Protein AF-A0A3L6JPV0-F1 (afdb_monomer_lite)

Foldseek 3Di:
DVLLVVLQVQLVVLCVLLCCLVPPQVPPDPVSPVVSVVSNVSSVVSNVSSVVSNVDPPPPDPPVQQFDPQCNQQCDDPNHGDPQCRSRRGHDPDD

Structure (mmCIF, N/CA/C/O backbone):
data_AF-A0A3L6JPV0-F1
#
_entry.id   AF-A0A3L6JPV0-F1
#
loop_
_atom_site.group_PDB
_atom_site.id
_atom_site.type_symbol
_atom_site.label_atom_id
_atom_site.label_alt_id
_atom_site.label_comp_id
_atom_site.label_asym_id
_atom_site.label_entity_id
_atom_site.label_seq_id
_atom_site.pdbx_PDB_ins_code
_atom_site.Cartn_x
_atom_site.Cartn_y
_atom_site.Cartn_z
_atom_site.occupancy
_atom_site.B_iso_or_equiv
_atom_site.auth_seq_id
_atom_site.auth_comp_id
_atom_site.auth_asym_id
_atom_site.auth_atom_id
_atom_site.pdbx_PDB_model_num
ATOM 1 N N . MET A 1 1 ? -2.204 13.011 10.128 1.00 52.56 1 MET A N 1
ATOM 2 C CA . MET A 1 1 ? -2.091 13.815 8.886 1.00 52.56 1 MET A CA 1
ATOM 3 C C . MET A 1 1 ? -0.752 13.610 8.165 1.00 52.56 1 MET A C 1
ATOM 5 O O . MET A 1 1 ? -0.749 13.571 6.943 1.00 52.56 1 MET A O 1
ATOM 9 N N . GLU A 1 2 ? 0.370 13.414 8.871 1.00 60.75 2 GLU A N 1
ATOM 10 C CA . GLU A 1 2 ? 1.693 13.179 8.249 1.00 60.75 2 GLU A CA 1
ATOM 11 C C . GLU A 1 2 ? 1.818 11.840 7.498 1.00 60.75 2 GLU A C 1
ATOM 13 O O . GLU A 1 2 ? 2.358 11.808 6.397 1.00 60.75 2 GLU A O 1
ATOM 18 N N . ARG A 1 3 ? 1.229 10.749 8.013 1.00 61.00 3 ARG A N 1
ATOM 19 C CA . ARG A 1 3 ? 1.242 9.426 7.346 1.00 61.00 3 ARG A CA 1
ATOM 20 C C . ARG A 1 3 ? 0.523 9.414 5.990 1.00 61.00 3 ARG A C 1
ATOM 22 O O . ARG A 1 3 ? 0.958 8.735 5.066 1.00 61.00 3 ARG A O 1
ATOM 29 N N . LEU A 1 4 ? -0.534 10.219 5.853 1.00 60.22 4 LEU A N 1
ATOM 30 C CA . LEU A 1 4 ? -1.277 10.370 4.599 1.00 60.22 4 LEU A CA 1
ATOM 31 C C . LEU A 1 4 ? -0.417 11.057 3.524 1.00 60.22 4 LEU A C 1
ATOM 33 O O . LEU A 1 4 ? -0.418 10.635 2.372 1.00 60.22 4 LEU A O 1
ATOM 37 N N . LYS A 1 5 ? 0.367 12.074 3.915 1.00 67.62 5 LYS A N 1
ATOM 38 C CA . LYS A 1 5 ? 1.311 12.764 3.020 1.00 67.62 5 LYS A CA 1
ATOM 39 C C . LYS A 1 5 ? 2.435 11.832 2.560 1.00 67.62 5 LYS A C 1
ATOM 41 O O . LYS A 1 5 ? 2.820 11.879 1.397 1.00 67.62 5 LYS A O 1
ATOM 46 N N . ILE A 1 6 ? 2.907 10.953 3.446 1.00 69.62 6 ILE A N 1
ATOM 47 C CA . ILE A 1 6 ? 3.928 9.944 3.130 1.00 69.62 6 ILE A CA 1
ATOM 48 C C . ILE A 1 6 ? 3.389 8.902 2.141 1.00 69.62 6 ILE A C 1
ATOM 50 O O . ILE A 1 6 ? 4.040 8.644 1.134 1.00 69.62 6 ILE A O 1
ATOM 54 N N . GLY A 1 7 ? 2.189 8.353 2.369 1.00 69.88 7 GLY A N 1
ATOM 55 C CA . GLY A 1 7 ? 1.576 7.380 1.452 1.00 69.88 7 GLY A CA 1
ATOM 56 C C . GLY A 1 7 ? 1.313 7.955 0.056 1.00 69.88 7 GLY A C 1
ATOM 57 O O . GLY A 1 7 ? 1.596 7.305 -0.950 1.0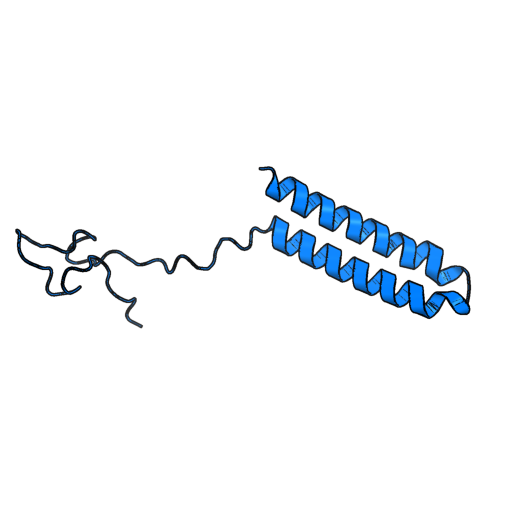0 69.88 7 GLY A O 1
ATOM 58 N N . PHE A 1 8 ? 0.846 9.205 -0.009 1.00 76.12 8 PHE A N 1
ATOM 59 C CA . PHE A 1 8 ? 0.615 9.899 -1.277 1.00 76.12 8 PHE A CA 1
ATOM 60 C C . PHE A 1 8 ? 1.928 10.214 -2.017 1.00 76.12 8 PHE A C 1
ATOM 62 O O . PHE A 1 8 ? 2.014 10.032 -3.230 1.00 76.12 8 PHE A O 1
ATOM 69 N N . GLY A 1 9 ? 2.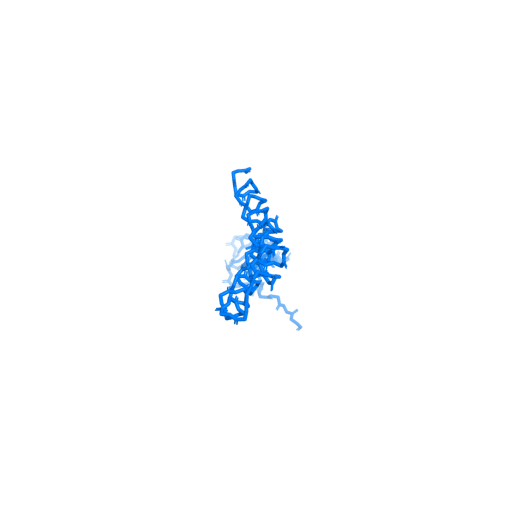975 10.615 -1.287 1.00 82.81 9 GLY A N 1
ATOM 70 C CA . GLY A 1 9 ? 4.308 10.848 -1.849 1.00 82.81 9 GLY A CA 1
ATOM 71 C C . GLY A 1 9 ? 4.958 9.575 -2.398 1.00 82.81 9 GLY A C 1
ATOM 72 O O . GLY A 1 9 ? 5.494 9.592 -3.504 1.00 82.81 9 GLY A O 1
ATOM 73 N N . LEU A 1 10 ? 4.856 8.456 -1.673 1.00 81.69 10 LEU A N 1
ATOM 74 C CA . LEU A 1 10 ? 5.433 7.172 -2.088 1.00 81.69 10 LEU A CA 1
ATOM 75 C C . LEU A 1 10 ? 4.794 6.646 -3.384 1.00 81.69 10 LEU A C 1
ATOM 77 O O . LEU A 1 10 ? 5.496 6.180 -4.281 1.00 81.69 10 LEU A O 1
ATOM 81 N N . GLY A 1 11 ? 3.469 6.784 -3.507 1.00 85.38 11 GLY A N 1
ATOM 82 C CA . GLY A 1 11 ? 2.743 6.429 -4.726 1.00 85.38 11 GLY A CA 1
ATOM 83 C C . GLY A 1 11 ? 3.139 7.300 -5.921 1.00 85.38 11 GLY A C 1
ATOM 84 O O . GLY A 1 11 ? 3.384 6.773 -7.004 1.00 85.38 11 GLY A O 1
ATOM 85 N N . PHE A 1 12 ? 3.272 8.617 -5.724 1.00 88.62 12 PHE A N 1
ATOM 86 C CA . PHE A 1 12 ? 3.682 9.541 -6.788 1.00 88.62 12 PHE A CA 1
ATOM 87 C C . PHE A 1 12 ? 5.091 9.232 -7.312 1.00 88.62 12 PHE A C 1
ATOM 89 O O . PHE A 1 12 ? 5.309 9.198 -8.523 1.00 88.62 12 PHE A O 1
ATOM 96 N N . ILE A 1 13 ? 6.030 8.928 -6.410 1.00 90.44 13 ILE A N 1
ATOM 97 C CA . ILE A 1 13 ? 7.387 8.492 -6.769 1.00 90.44 13 ILE A CA 1
ATOM 98 C C . ILE A 1 13 ? 7.337 7.191 -7.584 1.00 90.44 13 ILE A C 1
ATOM 100 O O . ILE A 1 13 ? 8.005 7.093 -8.611 1.00 90.44 13 ILE A O 1
ATOM 104 N N . GLY A 1 14 ? 6.511 6.221 -7.179 1.00 87.38 14 GLY A N 1
ATOM 105 C CA . GLY A 1 14 ? 6.329 4.963 -7.910 1.00 87.38 14 GLY A CA 1
ATOM 106 C C . GLY A 1 14 ? 5.826 5.157 -9.345 1.00 87.38 14 GLY A C 1
ATOM 107 O O . GLY A 1 14 ? 6.372 4.556 -10.271 1.00 87.38 14 GLY A O 1
ATOM 108 N N . VAL A 1 15 ? 4.847 6.046 -9.554 1.00 91.06 15 VAL A N 1
ATOM 109 C CA . VAL A 1 15 ? 4.347 6.400 -10.900 1.00 91.06 15 VAL A CA 1
ATOM 110 C C . VAL A 1 15 ? 5.452 7.018 -11.754 1.00 91.06 15 VAL A C 1
ATOM 112 O O . VAL A 1 15 ? 5.606 6.660 -12.921 1.00 91.06 15 VAL A O 1
ATOM 115 N N . LEU A 1 16 ? 6.249 7.914 -11.175 1.00 92.31 16 LEU A N 1
ATOM 116 C CA . LEU A 1 16 ? 7.328 8.601 -11.881 1.00 92.31 16 LEU A CA 1
ATOM 117 C C . LEU A 1 16 ? 8.417 7.611 -12.328 1.00 92.31 16 LEU A C 1
ATOM 119 O O . LEU A 1 16 ? 8.817 7.618 -13.491 1.00 92.31 16 LEU A O 1
ATOM 123 N N . VAL A 1 17 ? 8.824 6.693 -11.445 1.00 88.12 17 VAL A N 1
ATOM 124 C CA . VAL A 1 17 ? 9.785 5.616 -11.754 1.00 88.12 17 VAL A CA 1
ATOM 125 C C . VAL A 1 17 ? 9.253 4.679 -12.840 1.00 88.12 17 VAL A C 1
ATOM 127 O O . VAL A 1 17 ? 9.997 4.300 -13.749 1.00 88.12 17 VAL A O 1
ATOM 130 N N . PHE A 1 18 ? 7.966 4.332 -12.787 1.00 89.69 18 PHE A N 1
ATOM 131 C CA . PHE A 1 18 ? 7.332 3.476 -13.787 1.00 89.69 18 PHE A CA 1
ATOM 132 C C . PHE A 1 18 ? 7.316 4.133 -15.174 1.00 89.69 18 PHE A C 1
ATOM 134 O O . PHE A 1 18 ? 7.722 3.513 -16.156 1.00 89.69 18 PHE A O 1
ATOM 141 N N . LEU A 1 19 ? 6.919 5.408 -15.256 1.00 89.69 19 LEU A N 1
ATOM 142 C CA . LEU A 1 19 ? 6.886 6.157 -16.515 1.00 89.69 19 LEU A CA 1
ATOM 143 C C . LEU A 1 19 ? 8.282 6.340 -17.113 1.00 89.69 19 LEU A C 1
ATOM 145 O O . LEU A 1 19 ? 8.457 6.148 -18.313 1.00 89.69 19 LEU A O 1
ATOM 149 N N . VAL A 1 20 ? 9.286 6.650 -16.290 1.00 88.62 20 VAL A N 1
ATOM 150 C CA . VAL A 1 20 ? 10.684 6.741 -16.739 1.00 88.62 20 VAL A CA 1
ATOM 151 C C . VAL A 1 20 ? 11.170 5.392 -17.276 1.00 88.62 20 VAL A C 1
ATOM 153 O O . VAL A 1 20 ? 11.774 5.332 -18.345 1.00 88.62 20 VAL A O 1
ATOM 156 N N . SER A 1 21 ? 10.853 4.294 -16.590 1.00 84.44 21 SER A N 1
ATOM 157 C CA . SER A 1 21 ? 11.246 2.948 -17.031 1.00 84.44 21 SER A CA 1
ATOM 158 C C . SER A 1 21 ? 10.591 2.554 -18.362 1.00 84.44 21 SER A C 1
ATOM 160 O O . SER A 1 21 ? 11.247 1.943 -19.206 1.00 84.44 21 SER A O 1
ATOM 162 N N . LEU A 1 22 ? 9.328 2.940 -18.576 1.00 83.56 22 LEU A N 1
ATOM 163 C CA . LEU A 1 22 ? 8.554 2.613 -19.778 1.00 83.56 22 LEU A CA 1
ATOM 164 C C . LEU A 1 22 ? 8.928 3.487 -20.979 1.00 83.56 22 LEU A C 1
ATOM 166 O O . LEU A 1 22 ? 9.143 2.967 -22.067 1.00 83.56 22 LEU A O 1
ATOM 170 N N . PHE A 1 23 ? 9.020 4.803 -20.794 1.00 84.81 23 PHE A N 1
ATOM 171 C CA . PHE A 1 23 ? 9.189 5.746 -21.903 1.00 84.81 23 PHE A CA 1
ATOM 172 C C . PHE A 1 23 ? 10.639 6.134 -22.185 1.00 84.81 23 PHE A C 1
ATOM 174 O O . PHE A 1 23 ? 10.925 6.592 -23.286 1.00 84.81 23 PHE A O 1
ATOM 181 N N . ILE A 1 24 ? 11.551 5.977 -21.221 1.00 81.81 24 ILE A N 1
ATOM 182 C CA . ILE A 1 24 ? 12.962 6.351 -21.388 1.00 81.81 24 ILE A CA 1
ATOM 183 C C . ILE A 1 24 ? 13.824 5.095 -21.460 1.00 81.81 24 ILE A C 1
ATOM 185 O O . ILE A 1 24 ? 14.572 4.920 -22.409 1.00 81.81 24 ILE A O 1
ATOM 189 N N . VAL A 1 25 ? 13.708 4.174 -20.505 1.00 78.75 25 VAL A N 1
ATOM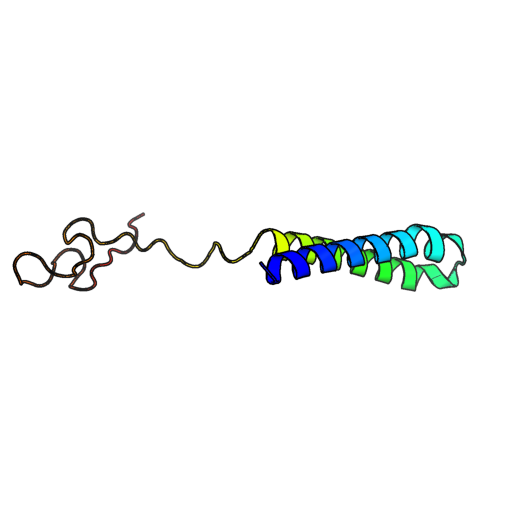 190 C CA . VAL A 1 25 ? 14.632 3.025 -20.448 1.00 78.75 25 VAL A CA 1
ATOM 191 C C . VAL A 1 25 ? 14.310 1.968 -21.515 1.00 78.75 25 VAL A C 1
ATOM 193 O O . VAL A 1 25 ? 15.225 1.433 -22.136 1.00 78.75 25 VAL A O 1
ATOM 196 N N . LEU A 1 26 ? 13.025 1.696 -21.767 1.00 77.12 26 LEU A N 1
ATOM 197 C CA . LEU A 1 26 ? 12.582 0.672 -22.721 1.00 77.12 26 LEU A CA 1
ATOM 198 C C . LEU A 1 26 ? 12.953 0.954 -24.197 1.00 77.12 26 LEU A C 1
ATOM 200 O O . LEU A 1 26 ? 13.390 0.020 -24.865 1.00 77.12 26 LEU A O 1
ATOM 204 N N . PRO A 1 27 ? 12.813 2.184 -24.741 1.00 78.19 27 PRO A N 1
ATOM 205 C CA . PRO A 1 27 ? 13.115 2.435 -26.154 1.00 78.19 27 PRO A CA 1
ATOM 206 C C . PRO A 1 27 ? 14.604 2.622 -26.471 1.00 78.19 27 PRO A C 1
ATOM 208 O O . PRO A 1 27 ? 14.952 2.682 -27.648 1.00 78.19 27 PRO A O 1
ATOM 211 N N . LEU A 1 28 ? 15.484 2.764 -25.469 1.00 72.06 28 LEU A N 1
ATOM 212 C CA . LEU A 1 28 ? 16.850 3.227 -25.723 1.00 72.06 28 LEU A CA 1
ATOM 213 C C . LEU A 1 28 ? 17.863 2.127 -26.079 1.00 72.06 28 LEU A C 1
ATOM 215 O O . LEU A 1 28 ? 18.800 2.449 -26.811 1.00 72.06 28 LEU A O 1
ATOM 219 N N . SER A 1 29 ? 17.762 0.871 -25.607 1.00 66.94 29 SER A N 1
ATOM 220 C CA . SER A 1 29 ? 18.686 -0.210 -26.044 1.00 66.94 29 SER A CA 1
ATOM 221 C C . SER A 1 29 ? 18.309 -1.629 -25.576 1.00 66.94 29 SER A C 1
ATOM 223 O O . SER A 1 29 ? 17.837 -1.811 -24.458 1.00 66.94 29 SER A O 1
ATOM 225 N N . GLU A 1 30 ? 18.682 -2.650 -26.362 1.00 70.50 30 GLU A N 1
ATOM 226 C CA . GLU A 1 30 ? 18.604 -4.091 -26.018 1.00 70.50 30 GLU A CA 1
ATOM 227 C C . GLU A 1 30 ? 19.291 -4.446 -24.676 1.00 70.50 30 GLU A C 1
ATOM 229 O O . GLU A 1 30 ? 18.844 -5.332 -23.951 1.00 70.50 30 GLU A O 1
ATOM 234 N N . LEU A 1 31 ? 20.346 -3.713 -24.280 1.00 71.50 31 LEU A N 1
ATOM 235 C CA . LEU A 1 31 ? 21.040 -3.916 -22.996 1.00 71.50 31 LEU A CA 1
ATOM 236 C C . LEU A 1 31 ? 20.255 -3.412 -21.769 1.00 71.50 31 LEU A C 1
ATOM 238 O O . LEU A 1 31 ? 20.584 -3.774 -20.639 1.00 71.50 31 LEU A O 1
ATOM 242 N N . TYR A 1 32 ? 19.234 -2.575 -21.969 1.00 77.50 32 TYR A N 1
ATOM 243 C CA . TYR A 1 32 ? 18.461 -1.952 -20.890 1.00 77.50 32 TYR A CA 1
ATOM 244 C C . TYR A 1 32 ? 17.123 -2.651 -20.612 1.00 77.50 32 TYR A C 1
ATOM 246 O O . TYR A 1 32 ? 16.370 -2.209 -19.742 1.00 77.50 32 TYR A O 1
ATOM 254 N N . TYR A 1 33 ? 16.850 -3.787 -21.261 1.00 80.56 33 TYR A N 1
ATOM 255 C CA . TYR A 1 33 ? 15.625 -4.555 -21.027 1.00 80.56 33 TYR A CA 1
ATOM 256 C C . TYR A 1 33 ? 15.513 -5.060 -19.577 1.00 80.56 33 TYR A C 1
ATOM 258 O O . TYR A 1 33 ? 14.498 -4.848 -18.916 1.00 80.56 33 TYR A O 1
ATOM 266 N N . VAL A 1 34 ? 16.583 -5.660 -19.040 1.00 83.25 34 VAL A N 1
ATOM 267 C CA . VAL A 1 34 ? 16.628 -6.177 -17.657 1.00 83.25 34 VAL A CA 1
ATOM 268 C C . VAL A 1 34 ? 16.429 -5.073 -16.604 1.00 83.25 34 VAL A C 1
ATOM 270 O O . VAL A 1 34 ? 15.551 -5.227 -15.751 1.00 83.25 34 VAL A O 1
ATOM 273 N N . PRO A 1 35 ? 17.173 -3.946 -16.631 1.00 81.88 35 PRO A N 1
ATOM 274 C CA . PRO A 1 35 ? 16.943 -2.864 -15.675 1.00 81.88 35 PRO A CA 1
ATOM 275 C C . PRO A 1 35 ? 15.586 -2.169 -15.869 1.00 81.88 35 PRO A C 1
ATOM 277 O O . PRO A 1 35 ? 14.998 -1.743 -14.876 1.00 81.88 35 PRO A O 1
ATOM 280 N N . SER A 1 36 ? 15.046 -2.099 -17.094 1.00 84.06 36 SER A N 1
ATOM 281 C CA . SER A 1 36 ? 13.686 -1.588 -17.332 1.00 84.06 36 SER A CA 1
ATOM 282 C C . SER A 1 36 ? 12.631 -2.468 -16.660 1.00 84.06 36 SER A C 1
ATOM 284 O O . SER A 1 36 ? 11.771 -1.954 -15.946 1.00 84.06 36 SER A O 1
ATOM 286 N N . LEU A 1 37 ? 12.738 -3.795 -16.800 1.00 85.25 37 LEU A N 1
ATOM 287 C CA . LEU A 1 37 ? 11.817 -4.748 -16.175 1.00 85.25 37 LEU A CA 1
ATOM 288 C C . LEU A 1 37 ? 11.816 -4.612 -14.644 1.00 85.25 37 LEU A C 1
ATOM 290 O O . LEU A 1 37 ? 10.762 -4.591 -14.006 1.00 85.25 37 LEU A O 1
ATOM 294 N N . LEU A 1 38 ? 13.006 -4.468 -14.056 1.00 88.94 38 LEU A N 1
ATOM 295 C CA . LEU A 1 38 ? 13.188 -4.300 -12.615 1.00 88.94 38 LEU A CA 1
ATOM 296 C C . LEU A 1 38 ? 12.630 -2.949 -12.136 1.00 88.94 38 LEU A C 1
ATOM 298 O O . LEU A 1 38 ? 11.960 -2.889 -11.105 1.00 88.94 38 LEU A O 1
ATOM 302 N N . GLY A 1 39 ? 12.826 -1.887 -12.922 1.00 87.75 39 GLY A N 1
ATOM 303 C CA . GLY A 1 39 ? 12.247 -0.565 -12.680 1.00 87.75 39 GLY A CA 1
ATOM 304 C C . GLY A 1 39 ? 10.719 -0.552 -12.762 1.00 87.75 39 GLY A C 1
ATOM 305 O O . GLY A 1 39 ? 10.061 0.010 -11.886 1.00 87.75 39 GLY A O 1
ATOM 306 N N . 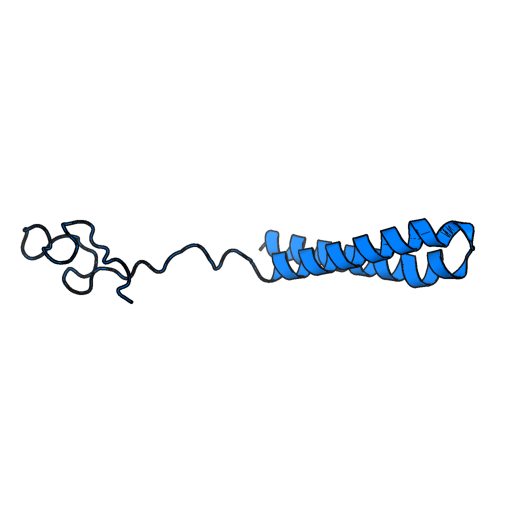MET A 1 40 ? 10.134 -1.232 -13.752 1.00 89.25 40 MET A N 1
ATOM 307 C CA . MET A 1 40 ? 8.682 -1.398 -13.869 1.00 89.25 40 MET A CA 1
ATOM 308 C C . MET A 1 40 ? 8.105 -2.148 -12.667 1.00 89.25 40 MET A C 1
ATOM 310 O O . MET A 1 40 ? 7.128 -1.693 -12.071 1.00 89.25 40 MET A O 1
ATOM 314 N N . PHE A 1 41 ? 8.731 -3.261 -12.272 1.00 92.25 41 PHE A N 1
ATOM 315 C CA . PHE A 1 41 ? 8.315 -4.031 -11.101 1.00 92.25 41 PHE A CA 1
ATOM 316 C C . PHE A 1 41 ? 8.381 -3.190 -9.821 1.00 92.25 41 PHE A C 1
ATOM 318 O O . PHE A 1 41 ? 7.397 -3.104 -9.085 1.00 92.25 41 PHE A O 1
ATOM 325 N N . ALA A 1 42 ? 9.501 -2.500 -9.591 1.00 89.94 42 ALA A N 1
ATOM 326 C CA . ALA A 1 42 ? 9.665 -1.607 -8.449 1.00 89.94 42 ALA A CA 1
ATOM 327 C C . ALA A 1 42 ? 8.621 -0.478 -8.449 1.00 89.94 42 ALA A C 1
ATOM 329 O O . ALA A 1 42 ? 8.041 -0.180 -7.406 1.00 89.94 42 ALA A O 1
ATOM 330 N N . GLY A 1 43 ? 8.326 0.105 -9.615 1.00 90.69 43 GLY A N 1
ATOM 331 C CA . GLY A 1 43 ? 7.292 1.127 -9.776 1.00 90.69 43 GLY A CA 1
ATOM 332 C C . GLY A 1 43 ? 5.910 0.631 -9.348 1.00 90.69 43 GLY A C 1
ATOM 333 O O . GLY A 1 43 ? 5.262 1.266 -8.517 1.00 90.69 43 GLY A O 1
ATOM 334 N N . VAL A 1 44 ? 5.481 -0.537 -9.835 1.00 92.06 44 VAL A N 1
ATOM 335 C CA . VAL A 1 44 ? 4.182 -1.136 -9.468 1.00 92.06 44 VAL A CA 1
ATOM 336 C C . VAL A 1 44 ? 4.111 -1.449 -7.972 1.00 92.06 44 VAL A C 1
ATOM 338 O O . VAL A 1 44 ? 3.104 -1.142 -7.332 1.00 92.06 44 VAL A O 1
ATOM 341 N N . VAL A 1 45 ? 5.181 -2.000 -7.391 1.00 92.25 45 VAL A N 1
ATOM 342 C CA . VAL A 1 45 ? 5.252 -2.284 -5.949 1.00 92.25 45 VAL A CA 1
ATOM 343 C C . VAL A 1 45 ? 5.133 -0.996 -5.132 1.00 92.25 45 VAL A C 1
ATOM 345 O O . VAL A 1 45 ? 4.342 -0.943 -4.192 1.00 92.25 45 VAL A O 1
ATOM 348 N N . LEU A 1 46 ? 5.848 0.069 -5.507 1.00 88.44 46 LEU A N 1
ATOM 349 C CA . LEU A 1 46 ? 5.768 1.366 -4.826 1.00 88.44 46 LEU A CA 1
ATOM 350 C C . LEU A 1 46 ? 4.371 1.991 -4.924 1.00 88.44 46 LEU A C 1
ATOM 352 O O . LEU A 1 46 ? 3.876 2.531 -3.934 1.00 88.44 46 LEU A O 1
ATOM 356 N N . ILE A 1 47 ? 3.706 1.877 -6.077 1.00 89.00 47 ILE A N 1
ATOM 357 C CA . ILE A 1 47 ? 2.321 2.340 -6.254 1.00 89.00 47 ILE A CA 1
ATOM 358 C C . ILE A 1 47 ? 1.378 1.553 -5.337 1.00 89.00 47 ILE A C 1
ATOM 360 O O . ILE A 1 47 ? 0.581 2.154 -4.615 1.00 89.00 47 ILE A O 1
ATOM 364 N N . ALA A 1 48 ? 1.487 0.222 -5.316 1.00 87.19 48 ALA A N 1
ATOM 365 C CA . ALA A 1 48 ? 0.659 -0.634 -4.469 1.00 87.19 48 ALA A CA 1
ATOM 366 C C . ALA A 1 48 ? 0.854 -0.322 -2.976 1.00 87.19 48 ALA A C 1
ATOM 368 O O . ALA A 1 48 ? -0.126 -0.181 -2.242 1.00 87.19 48 ALA A O 1
ATOM 369 N N . LEU A 1 49 ? 2.104 -0.135 -2.541 1.00 85.19 49 LEU A N 1
ATOM 370 C CA . LEU A 1 49 ? 2.436 0.268 -1.173 1.00 85.19 49 LEU A CA 1
ATOM 371 C C . LEU A 1 49 ? 1.891 1.663 -0.844 1.00 85.19 49 LEU A C 1
ATOM 373 O O . LEU A 1 49 ? 1.306 1.849 0.220 1.00 85.19 49 LEU A O 1
ATOM 377 N N . GLY A 1 50 ? 2.005 2.629 -1.758 1.00 85.94 50 GLY A N 1
ATOM 378 C CA . GLY A 1 50 ? 1.427 3.965 -1.587 1.00 85.94 50 GLY A CA 1
ATOM 379 C C . GLY A 1 50 ? -0.096 3.930 -1.414 1.00 85.94 50 GLY A C 1
ATOM 380 O O . GLY A 1 50 ? -0.647 4.586 -0.525 1.00 85.94 50 GLY A O 1
ATOM 381 N N . VAL A 1 51 ? -0.794 3.105 -2.201 1.00 83.12 51 VAL A N 1
ATOM 382 C CA . VAL A 1 51 ? -2.250 2.903 -2.079 1.00 83.12 51 VAL A CA 1
ATOM 383 C C . VAL A 1 51 ? -2.611 2.199 -0.769 1.00 83.12 51 VAL A C 1
ATOM 385 O O . VAL A 1 51 ? -3.549 2.618 -0.093 1.00 83.12 51 VAL A O 1
ATOM 388 N N . ALA A 1 52 ? -1.868 1.165 -0.375 1.00 82.44 52 ALA A N 1
ATOM 389 C CA . ALA A 1 52 ? -2.104 0.453 0.879 1.00 82.44 52 ALA A CA 1
ATOM 390 C C . ALA A 1 52 ? -1.911 1.373 2.097 1.00 82.44 52 ALA A C 1
ATOM 392 O O . ALA A 1 52 ? -2.771 1.437 2.973 1.00 82.44 52 ALA A O 1
ATOM 393 N N . VAL A 1 53 ? -0.829 2.157 2.119 1.00 79.88 53 VAL A N 1
ATOM 394 C CA . VAL A 1 53 ? -0.537 3.109 3.203 1.00 79.88 53 VAL A CA 1
ATOM 395 C C . VAL A 1 53 ? -1.550 4.256 3.230 1.00 79.88 53 VAL A C 1
ATOM 397 O O . VAL A 1 53 ? -2.013 4.633 4.305 1.00 79.88 53 VAL A O 1
ATOM 400 N N . SER A 1 54 ? -1.946 4.799 2.072 1.00 75.00 54 SER A N 1
ATOM 401 C CA . SER A 1 54 ? -2.934 5.892 2.006 1.00 75.00 54 SER A CA 1
ATOM 402 C C . SER A 1 54 ? -4.340 5.463 2.423 1.00 75.00 54 SER A C 1
ATOM 404 O O . SER A 1 54 ? -5.063 6.263 3.016 1.00 75.00 54 SER A O 1
ATOM 406 N N . LYS A 1 55 ? -4.715 4.201 2.182 1.00 71.75 55 LYS A N 1
ATOM 407 C CA . LYS A 1 55 ? -5.977 3.632 2.674 1.00 71.75 55 LYS A CA 1
ATOM 408 C C . LYS A 1 55 ? -5.974 3.339 4.172 1.00 71.75 55 LYS A C 1
ATOM 410 O O . LYS A 1 55 ? -7.037 3.034 4.701 1.00 71.75 55 LYS A O 1
ATOM 415 N N . GLY A 1 56 ? -4.832 3.478 4.849 1.00 64.25 56 GLY A N 1
ATOM 416 C CA . GLY 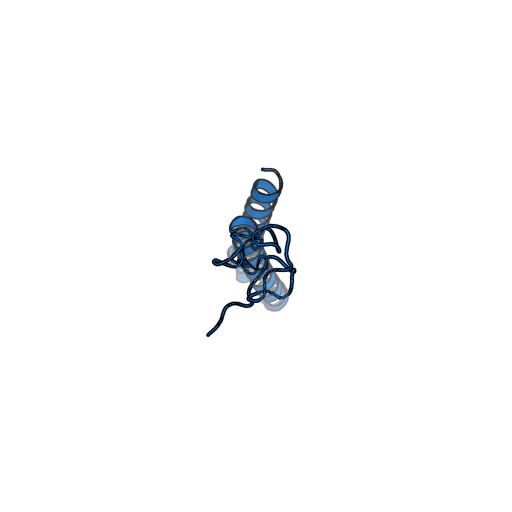A 1 56 ? -4.731 3.294 6.290 1.00 64.25 56 GLY A CA 1
ATOM 417 C C . GLY A 1 56 ? -5.123 1.876 6.684 1.00 64.25 56 GLY A C 1
ATOM 418 O O . GLY A 1 56 ? -6.216 1.649 7.205 1.00 64.25 56 GLY A O 1
ATOM 419 N N . VAL A 1 57 ? -4.216 0.920 6.463 1.00 58.25 57 VAL A N 1
ATOM 420 C CA . VAL A 1 57 ? -4.270 -0.426 7.064 1.00 58.25 57 VAL A CA 1
ATOM 421 C C . VAL A 1 57 ? -4.006 -0.317 8.577 1.00 58.25 57 VAL A C 1
ATOM 423 O O . VAL A 1 57 ? -3.058 -0.868 9.108 1.00 58.25 57 VAL A O 1
ATOM 426 N N . ASP A 1 58 ? -4.838 0.453 9.271 1.00 54.81 58 ASP A N 1
ATOM 427 C CA . ASP A 1 58 ? -4.942 0.515 10.733 1.00 54.81 58 ASP A CA 1
ATOM 428 C C . ASP A 1 58 ? -6.334 0.017 11.182 1.00 54.81 58 ASP A C 1
ATOM 430 O O . ASP A 1 58 ? -6.668 0.024 12.361 1.00 54.81 58 ASP A O 1
ATOM 434 N N . LYS A 1 59 ? -7.175 -0.447 10.246 1.00 53.28 59 LYS A N 1
ATOM 435 C CA . LYS A 1 59 ? -8.584 -0.790 10.496 1.00 53.28 59 LYS A CA 1
ATOM 436 C C . LYS A 1 59 ? -8.861 -2.289 10.625 1.00 53.28 59 LYS A C 1
ATOM 438 O O . LYS A 1 59 ? -9.930 -2.748 10.239 1.00 53.28 59 LYS A O 1
ATOM 443 N N . SER A 1 60 ? -7.900 -3.070 11.110 1.00 48.81 60 SER A N 1
ATOM 444 C CA . SER A 1 60 ? -8.118 -4.499 11.346 1.00 48.81 60 SER A CA 1
ATOM 445 C C . SER A 1 60 ? -7.106 -5.043 12.343 1.00 48.81 60 SER A C 1
ATOM 447 O O . SER A 1 60 ? -6.149 -5.671 11.921 1.00 48.81 60 SER A O 1
ATOM 449 N N . MET A 1 61 ? -7.306 -4.765 13.635 1.00 49.50 61 MET A N 1
ATOM 450 C CA . MET A 1 61 ? -7.002 -5.667 14.769 1.00 49.50 61 MET A CA 1
ATOM 451 C C . MET A 1 61 ? -7.664 -5.203 16.079 1.00 49.50 61 MET A C 1
ATOM 453 O O . MET A 1 61 ? -7.496 -5.846 17.111 1.00 49.50 61 MET A O 1
ATOM 457 N N . GLU A 1 62 ? -8.495 -4.158 16.070 1.00 51.09 62 GLU A N 1
ATOM 458 C CA . GLU A 1 62 ? -9.555 -4.081 17.071 1.00 51.09 62 GLU A CA 1
ATOM 459 C C . GLU A 1 62 ? -10.616 -5.101 16.665 1.00 51.09 62 GLU A C 1
ATOM 461 O O . GLU A 1 62 ? -11.555 -4.793 15.934 1.00 51.09 62 GLU A O 1
ATOM 466 N N . VAL A 1 63 ? -10.445 -6.348 17.120 1.00 55.94 63 VAL A N 1
ATOM 467 C CA . VAL A 1 63 ? -11.602 -7.208 17.387 1.00 55.94 63 VAL A CA 1
ATOM 468 C C . VAL A 1 63 ? -12.566 -6.297 18.132 1.00 55.94 63 VAL A C 1
ATOM 470 O O . VAL A 1 63 ? -12.216 -5.835 19.222 1.00 55.94 63 VAL A O 1
ATOM 473 N N . GLN A 1 64 ? -13.702 -5.946 17.521 1.00 54.03 64 GLN A N 1
ATOM 474 C CA . GLN A 1 64 ? -14.753 -5.210 18.209 1.00 54.03 64 GLN A CA 1
ATOM 475 C C . GLN A 1 64 ? -15.237 -6.126 19.326 1.00 54.03 64 GLN A C 1
ATOM 477 O O . GLN A 1 64 ? -16.187 -6.883 19.173 1.00 54.03 64 GLN A O 1
ATOM 482 N N . ARG A 1 65 ? -14.532 -6.101 20.458 1.00 59.75 65 ARG A N 1
ATOM 483 C CA . ARG A 1 65 ? -14.919 -6.768 21.687 1.00 59.75 65 ARG A CA 1
ATOM 484 C C . ARG A 1 65 ? -16.178 -6.053 22.132 1.00 59.75 65 ARG A C 1
ATOM 486 O O . ARG A 1 65 ? -16.116 -5.036 22.822 1.00 59.75 65 ARG A O 1
ATOM 493 N N . LYS A 1 66 ? -17.325 -6.544 21.667 1.00 72.38 66 LYS A N 1
ATOM 494 C CA . LYS A 1 66 ? -18.617 -6.078 22.144 1.00 72.38 66 LYS A CA 1
ATOM 495 C C . LYS A 1 66 ? -18.625 -6.310 23.648 1.00 72.38 66 LYS A C 1
ATOM 497 O O . LYS A 1 66 ? -18.350 -7.411 24.132 1.00 72.38 66 LYS A O 1
ATOM 502 N N . GLY A 1 67 ? -18.877 -5.238 24.395 1.00 82.31 67 GLY A N 1
ATOM 503 C CA . GLY A 1 67 ? -19.071 -5.350 25.832 1.00 82.31 67 GLY A CA 1
ATOM 504 C C . GLY A 1 67 ? -20.165 -6.380 26.097 1.00 82.31 67 GLY A C 1
ATOM 505 O O . GLY A 1 67 ? -21.150 -6.445 25.360 1.00 82.31 67 GLY A O 1
ATOM 506 N N . CYS A 1 68 ? -19.986 -7.202 27.128 1.00 86.06 68 CYS A N 1
ATOM 507 C CA . CYS A 1 68 ? -20.980 -8.194 27.514 1.00 86.06 68 CYS A CA 1
ATOM 508 C C . CYS A 1 68 ? -22.338 -7.501 27.680 1.00 86.06 68 CYS A C 1
ATOM 510 O O . CYS A 1 68 ? -22.476 -6.633 28.539 1.00 86.06 68 CYS A O 1
ATOM 512 N N . TYR A 1 69 ? -23.338 -7.871 26.878 1.00 84.62 69 TYR A N 1
ATOM 513 C CA . TYR A 1 69 ? -24.643 -7.197 26.862 1.00 84.62 69 TYR A CA 1
ATOM 514 C C . TYR A 1 69 ? -25.349 -7.229 28.229 1.00 84.62 69 TYR A C 1
ATOM 516 O O . TYR A 1 69 ? -26.165 -6.363 28.533 1.00 84.62 69 TYR A O 1
ATOM 524 N N . TYR A 1 70 ? -25.010 -8.217 29.063 1.00 85.88 70 TYR A N 1
ATOM 525 C CA . TYR A 1 70 ? -25.605 -8.430 30.377 1.00 85.88 70 TYR A CA 1
ATOM 526 C C . TYR A 1 70 ? -25.088 -7.440 31.430 1.00 85.88 70 TYR A C 1
ATOM 528 O O . TYR A 1 70 ? -25.878 -6.822 32.136 1.00 85.88 70 TYR A O 1
ATOM 536 N N . CYS A 1 71 ? -23.769 -7.237 31.508 1.00 90.50 71 CYS A N 1
ATOM 537 C CA . CYS A 1 71 ? -23.157 -6.267 32.427 1.00 90.50 71 CYS A CA 1
ATOM 538 C C . CYS A 1 71 ? -22.762 -4.946 31.747 1.00 90.50 71 CYS A C 1
ATOM 540 O O . CYS A 1 71 ? -22.170 -4.071 32.367 1.00 90.50 71 CYS A O 1
ATOM 542 N N . LYS A 1 72 ? -23.070 -4.787 30.456 1.00 87.25 72 LYS A N 1
ATOM 543 C CA . LYS A 1 72 ? -22.718 -3.624 29.626 1.00 87.25 72 LYS A CA 1
ATOM 544 C C . LYS A 1 72 ? -21.231 -3.252 29.683 1.00 87.25 72 LYS A C 1
ATOM 546 O O . LYS A 1 72 ? -20.884 -2.078 29.620 1.00 87.25 72 LYS A O 1
ATOM 551 N N . GLY A 1 73 ? -20.352 -4.243 29.818 1.00 87.75 73 GLY A N 1
ATOM 552 C CA . GLY A 1 73 ? -18.908 -4.010 29.908 1.00 87.75 73 GLY A CA 1
ATOM 553 C C . GLY A 1 73 ? -18.347 -3.815 31.318 1.00 87.75 73 GLY A C 1
ATOM 554 O O . GLY A 1 73 ? -17.132 -3.785 31.461 1.00 87.75 73 GLY A O 1
ATOM 555 N N . SER A 1 74 ? -19.177 -3.728 32.364 1.00 89.38 74 SER A N 1
ATOM 556 C CA . SER A 1 74 ? -18.696 -3.454 33.731 1.00 89.38 74 SER A CA 1
ATOM 557 C C . SER A 1 74 ? -17.969 -4.633 34.390 1.00 89.38 74 SER A C 1
ATOM 559 O O . SER A 1 74 ? -17.248 -4.442 35.362 1.00 89.38 74 SER A O 1
ATOM 561 N N . GLY A 1 75 ? -18.214 -5.863 33.925 1.00 88.69 75 GLY A N 1
ATOM 562 C CA . GLY A 1 75 ? -17.740 -7.085 34.584 1.00 88.69 75 GLY A CA 1
ATOM 563 C C . GLY A 1 75 ? -18.532 -7.478 35.841 1.00 88.69 75 GLY A C 1
ATOM 564 O O . GLY A 1 75 ? -18.369 -8.592 36.328 1.00 88.69 75 GLY A O 1
ATOM 565 N N . SER A 1 76 ? -19.461 -6.649 36.322 1.00 89.94 76 SER A N 1
ATOM 566 C CA . SER A 1 76 ? -20.262 -6.928 37.521 1.00 89.94 76 SER A CA 1
ATOM 567 C C . SER A 1 76 ? -21.722 -6.498 37.380 1.00 89.94 76 SER A C 1
ATOM 569 O O . SER A 1 76 ? -22.050 -5.534 36.686 1.00 89.94 76 SER A O 1
ATOM 571 N N . VAL A 1 77 ? -22.624 -7.222 38.038 1.00 88.69 77 VAL A N 1
ATOM 572 C CA . VAL A 1 77 ? -24.052 -6.881 38.103 1.00 88.69 77 VAL A CA 1
ATOM 573 C C . VAL A 1 77 ? -24.470 -6.913 39.564 1.00 88.69 77 VAL A C 1
ATOM 575 O O . VAL A 1 77 ? -24.321 -7.932 40.225 1.00 88.69 77 VAL A O 1
ATOM 578 N N . GLY A 1 78 ? -24.948 -5.781 40.087 1.00 86.00 78 GLY A N 1
ATOM 579 C CA . GLY A 1 78 ? -25.380 -5.693 41.486 1.00 86.00 78 GLY A CA 1
ATOM 580 C C . GLY A 1 78 ? -24.263 -5.906 42.517 1.00 86.00 78 GLY A C 1
ATOM 581 O O . GLY A 1 78 ? -24.551 -6.301 43.637 1.00 86.00 78 GLY A O 1
ATOM 582 N N . GLY A 1 79 ? -23.000 -5.662 42.148 1.00 87.31 79 GLY A N 1
ATOM 583 C CA . GLY A 1 79 ? -21.840 -5.872 43.025 1.00 87.31 79 GLY A CA 1
ATOM 584 C C . GLY A 1 79 ? -21.247 -7.282 42.970 1.00 87.31 79 GLY A C 1
ATOM 585 O O . GLY A 1 79 ? -20.162 -7.492 43.505 1.00 87.31 79 GLY A O 1
ATOM 586 N N . GLU A 1 80 ? -21.891 -8.217 42.271 1.00 90.94 80 GLU A N 1
ATOM 587 C CA . GLU A 1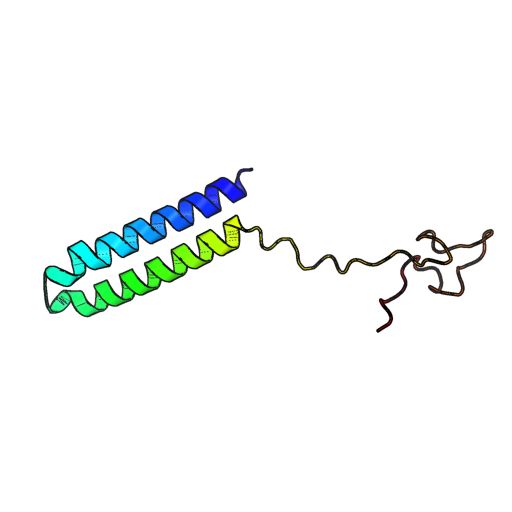 80 ? -21.380 -9.573 42.067 1.00 90.94 80 GLU A CA 1
ATOM 588 C C . GLU A 1 80 ? -20.746 -9.744 40.681 1.00 90.94 80 GLU A C 1
ATOM 590 O O . GLU A 1 80 ? -21.084 -9.042 39.720 1.00 90.94 80 GLU A O 1
ATOM 595 N N . THR A 1 81 ? -19.809 -10.689 40.569 1.00 91.38 81 THR A N 1
ATOM 596 C CA . THR A 1 81 ? -19.135 -11.028 39.310 1.00 91.38 81 THR A CA 1
ATOM 597 C C . THR A 1 81 ? -20.158 -11.437 38.255 1.00 91.38 81 THR A C 1
ATOM 599 O O . THR A 1 81 ? -20.979 -12.324 38.480 1.00 91.38 81 THR A O 1
ATOM 602 N N . CYS A 1 82 ? -20.103 -10.815 37.074 1.00 90.75 82 CYS A N 1
ATOM 603 C CA . CYS A 1 82 ? -21.051 -11.110 36.005 1.00 90.75 82 CYS A CA 1
ATOM 604 C C . CYS A 1 82 ? -20.933 -12.585 35.566 1.00 90.75 82 CYS A C 1
ATOM 606 O O . CYS A 1 82 ? -19.877 -12.971 35.055 1.00 90.75 82 CYS A O 1
ATOM 608 N N . PRO A 1 83 ? -22.005 -13.396 35.669 1.00 87.75 83 PRO A N 1
ATOM 609 C CA . PRO A 1 83 ? -21.948 -14.825 35.354 1.00 87.75 83 PRO A CA 1
ATOM 610 C C . PRO A 1 83 ? -21.786 -15.093 33.852 1.00 87.75 83 PRO A C 1
ATOM 612 O O . PRO A 1 83 ? -21.300 -16.146 33.458 1.00 87.75 83 PRO A O 1
ATOM 615 N N . ARG A 1 84 ? -22.172 -14.134 32.999 1.00 84.94 84 ARG A N 1
ATOM 616 C CA . ARG A 1 84 ? -22.119 -14.265 31.535 1.00 84.94 84 ARG A CA 1
ATOM 617 C C . ARG A 1 84 ? -20.723 -14.086 30.948 1.00 84.94 84 ARG A C 1
ATOM 619 O O . ARG A 1 84 ? -20.412 -14.721 29.951 1.00 84.94 84 ARG A O 1
ATOM 626 N N . CYS A 1 85 ? -19.910 -13.206 31.526 1.00 89.12 85 CYS A N 1
ATOM 627 C CA . CYS A 1 85 ? -18.544 -12.945 31.058 1.00 89.12 85 CYS A CA 1
ATOM 628 C C . CYS A 1 85 ? -17.471 -13.338 32.082 1.00 89.12 85 CYS A C 1
ATOM 630 O O . CYS A 1 85 ? -16.292 -13.060 31.867 1.00 89.12 85 CYS A O 1
ATOM 632 N N . GLY A 1 86 ? -17.864 -13.931 33.215 1.00 88.00 86 GLY A N 1
ATOM 633 C CA . GLY A 1 86 ? -16.947 -14.344 34.278 1.00 88.00 86 GLY A CA 1
ATOM 634 C C . GLY A 1 86 ? -16.145 -13.187 34.879 1.00 88.00 86 GLY A C 1
ATOM 635 O O . GLY A 1 86 ? -14.997 -13.377 35.260 1.00 88.00 86 GLY A O 1
ATOM 636 N N . GLY A 1 87 ? -16.703 -11.972 34.907 1.00 89.44 87 GLY A N 1
ATOM 637 C CA . GLY A 1 87 ? -16.016 -10.791 35.446 1.00 89.44 87 GLY A CA 1
ATOM 638 C C . GLY A 1 87 ? -15.214 -9.966 34.441 1.00 89.44 87 GLY A C 1
ATOM 639 O O . GLY A 1 87 ? -14.811 -8.852 34.753 1.00 89.44 87 GLY A O 1
ATOM 640 N N . THR A 1 88 ? -15.015 -10.454 33.217 1.00 87.88 88 THR A N 1
ATOM 641 C CA . THR A 1 88 ? -14.132 -9.794 32.235 1.00 87.88 88 THR A CA 1
ATOM 642 C C . THR A 1 88 ? -14.749 -8.567 31.563 1.00 87.88 88 THR A C 1
ATOM 644 O O . THR A 1 88 ? -14.049 -7.809 30.898 1.00 87.88 88 THR A O 1
ATOM 647 N N . GLY A 1 89 ? -16.069 -8.391 31.669 1.00 85.69 89 GLY A N 1
ATOM 648 C CA . GLY A 1 89 ? -16.806 -7.345 30.952 1.00 85.69 89 GLY A CA 1
ATOM 649 C C . GLY A 1 89 ? -16.915 -7.587 29.442 1.00 85.69 89 GLY A C 1
ATOM 650 O O . GLY A 1 89 ? -17.633 -6.864 28.757 1.00 85.69 89 GLY A O 1
ATOM 651 N N . ILE A 1 90 ? -16.283 -8.632 28.910 1.00 85.88 90 ILE A N 1
ATOM 652 C CA . ILE A 1 90 ? -16.192 -8.893 27.476 1.00 85.88 90 ILE A CA 1
ATOM 653 C C . ILE A 1 90 ? -16.751 -10.288 27.211 1.00 85.88 90 ILE A C 1
ATOM 655 O O . ILE A 1 90 ? -16.361 -11.250 27.866 1.00 85.88 90 ILE A O 1
ATOM 659 N N . THR A 1 91 ? -17.664 -10.412 26.255 1.00 74.56 91 THR A N 1
ATOM 660 C CA . THR A 1 91 ? -18.121 -11.726 25.786 1.00 74.56 91 THR A CA 1
ATOM 661 C C . THR A 1 91 ? -17.362 -12.038 24.490 1.00 74.56 91 THR A C 1
ATOM 663 O O . THR A 1 91 ? -17.237 -11.134 23.661 1.00 74.56 91 THR A O 1
ATOM 666 N N . PRO A 1 92 ? -16.781 -13.245 24.321 1.00 65.12 92 PRO A N 1
ATOM 667 C CA . PRO A 1 92 ? -16.293 -13.664 23.009 1.00 65.12 92 PRO A CA 1
ATOM 668 C C . PRO A 1 92 ? -17.469 -13.586 22.037 1.00 65.12 92 PRO A C 1
ATOM 670 O O . PRO A 1 92 ? -18.558 -14.002 22.421 1.00 65.12 92 PRO A O 1
ATOM 673 N N . GLU A 1 93 ? -17.280 -13.016 20.844 1.00 60.69 93 GLU A N 1
ATOM 674 C CA . GLU A 1 93 ? -18.334 -13.056 19.827 1.00 60.69 93 GLU A CA 1
ATOM 675 C C . GLU A 1 93 ? -18.694 -14.525 19.591 1.00 60.69 93 GLU A C 1
ATOM 677 O O . GLU A 1 93 ? -17.854 -15.335 19.203 1.00 60.69 93 GLU A O 1
ATOM 682 N N . ASP A 1 94 ? -19.917 -14.863 19.970 1.00 50.94 94 ASP A N 1
ATOM 683 C CA . ASP A 1 94 ? -20.572 -16.110 19.656 1.00 50.94 94 ASP A CA 1
ATOM 684 C C . ASP A 1 94 ? -20.894 -16.099 18.160 1.00 50.94 94 ASP A C 1
ATOM 686 O O . ASP A 1 94 ? -21.678 -15.272 17.692 1.00 50.94 94 ASP A O 1
ATOM 690 N N . GLU A 1 95 ? -20.225 -16.981 17.414 1.00 41.94 95 GLU A N 1
ATOM 691 C CA . GLU A 1 95 ? -20.738 -17.479 16.134 1.00 41.94 95 GLU A CA 1
ATOM 692 C C . GLU A 1 95 ? -21.960 -18.376 16.371 1.00 41.94 95 GLU A C 1
ATOM 694 O O . GLU A 1 95 ? -21.914 -19.210 17.310 1.00 41.94 95 GLU A O 1
#

Radius of gyration: 25.63 Å; chains: 1; bounding box: 47×31×69 Å

pLDDT: mean 78.82, std 12.9, range [41.94, 92.31]

Sequence (95 aa):
MERLKIGFGLGFIGVLVFLVSLFIVLPLSELYYVPSLLGMFAGVVLIALGVAVSKGVDKSMEVQRKGCYYCKGSGSVGGETCPRCGGTGITPEDE

Secondary structure (DSSP, 8-state):
-HHHHHHHHHHHHHHHHHHHIIIIIHHH-GGGHHHHHHHHHHHHHHHHHHHHHHTTTTSSS----PBPTTTTTSSEETTEEPTTTTTSSB-----